Protein AF-A0A2Z3GVB0-F1 (afdb_monomer_lite)

Secondary structure (DSSP, 8-state):
----------------------------GGGGTSSS--SEE-TTHHHHHHHHHHHS--SEEEEEEEETTEEEEEEEEE--SSS-EEEEEEEEEPTTS-EEEEEEEEEES---EEEEEETTTTEEEEEE-SSSTTTT-EEEEEETTTTTS----

Sequence (153 aa):
MRIFIAVAALTISCVTRGVYADVPREFSAEALLLPTPPQEVAAGTFEQCQREVAEKPGTITYSRVEYDKKVFWVIDTHTGIGNSYKKVAVYSPKKDGTFRRCLLADLEGVVHLAVAVDPRTGMLELREQANSPLKGAVILSFNLNVAGTGMSP

pLDDT: mean 75.83, std 20.8, range [32.75, 96.38]

Radius of gyration: 23.89 Å; chains: 1; bounding box: 34×78×65 Å

Foldseek 3Di:
DDDDDDDDDDDDDDDDDDPPPPDPPPCALVVCPPPDHDQKAAACPLVVSQVVCVVPVAQKDWDWDDAPNWIKIKIKGFDDDDWGKIWIWIWGADPNRMTGTQDIDIDTNADDWDWDADRVQQKIFTARCPPDPRHRPGPDIDRNVCSPVPDRD

Organism: NCBI:txid114

Structure (mmCIF, N/CA/C/O backbone):
data_AF-A0A2Z3GVB0-F1
#
_entry.id   AF-A0A2Z3GVB0-F1
#
loop_
_atom_site.group_PDB
_atom_site.id
_atom_site.type_symbol
_atom_site.label_atom_id
_atom_site.label_alt_id
_atom_site.label_comp_id
_atom_site.label_asym_id
_atom_site.label_entity_id
_atom_site.label_seq_id
_atom_site.pdbx_PDB_ins_code
_atom_site.Cartn_x
_atom_site.Cartn_y
_atom_site.Cartn_z
_atom_site.occupancy
_atom_site.B_iso_or_equiv
_atom_site.auth_seq_id
_atom_site.auth_comp_id
_atom_site.auth_asym_id
_atom_site.auth_atom_id
_atom_site.pdbx_PDB_model_num
ATOM 1 N N . MET A 1 1 ? -2.597 62.541 46.662 1.00 34.88 1 MET A N 1
ATOM 2 C CA . MET A 1 1 ? -1.924 63.334 45.610 1.00 34.88 1 MET A CA 1
ATOM 3 C C . MET A 1 1 ? -0.466 62.871 45.547 1.00 34.88 1 MET A C 1
ATOM 5 O O . MET A 1 1 ? 0.203 63.050 46.549 1.00 34.88 1 MET A O 1
ATOM 9 N N . ARG A 1 2 ? -0.039 62.249 44.423 1.00 38.72 2 ARG A N 1
ATOM 10 C CA . ARG A 1 2 ? 1.347 61.835 44.032 1.00 38.72 2 ARG A CA 1
ATOM 11 C C . ARG A 1 2 ? 2.027 60.807 44.970 1.00 38.72 2 ARG A C 1
ATOM 13 O O . ARG A 1 2 ? 2.437 61.169 46.058 1.00 38.72 2 ARG A O 1
ATOM 20 N N . ILE A 1 3 ? 2.030 59.487 44.732 1.00 37.78 3 ILE A N 1
ATOM 21 C CA . ILE A 1 3 ? 2.740 58.667 43.712 1.00 37.78 3 ILE A CA 1
ATOM 22 C C . ILE A 1 3 ? 4.141 59.198 43.373 1.00 37.78 3 ILE A C 1
ATOM 24 O O . ILE A 1 3 ? 4.233 60.296 42.841 1.00 37.78 3 ILE A O 1
ATOM 28 N N . PHE A 1 4 ? 5.198 58.442 43.713 1.00 33.88 4 PHE A N 1
ATOM 29 C CA . PHE A 1 4 ? 6.089 57.694 42.797 1.00 33.88 4 PHE A CA 1
ATOM 30 C C . PHE A 1 4 ? 7.163 56.952 43.622 1.00 33.88 4 PHE A C 1
ATOM 32 O O . PHE A 1 4 ? 7.965 57.576 44.309 1.00 33.88 4 PHE A O 1
ATOM 39 N N . ILE A 1 5 ? 7.160 55.616 43.563 1.00 42.41 5 ILE A N 1
ATOM 40 C CA . ILE A 1 5 ? 8.231 54.752 44.083 1.00 42.41 5 ILE A CA 1
ATOM 41 C C . ILE A 1 5 ? 9.130 54.392 42.900 1.00 42.41 5 ILE A C 1
ATOM 43 O O . ILE A 1 5 ? 8.647 53.926 41.869 1.00 42.41 5 ILE A O 1
ATOM 47 N N . ALA A 1 6 ? 10.428 54.635 43.061 1.00 40.84 6 ALA A N 1
ATOM 48 C CA . ALA A 1 6 ? 11.469 54.207 42.143 1.00 40.84 6 ALA A CA 1
ATOM 49 C C . ALA A 1 6 ? 11.637 52.684 42.210 1.00 40.84 6 ALA A C 1
ATOM 51 O O . ALA A 1 6 ? 11.795 52.134 43.299 1.00 40.84 6 ALA A O 1
ATOM 52 N N . VAL A 1 7 ? 11.660 52.010 41.059 1.00 43.09 7 VAL A N 1
ATOM 53 C CA . VAL A 1 7 ? 12.161 50.635 40.961 1.00 43.09 7 VAL A CA 1
ATOM 54 C C . VAL A 1 7 ? 13.113 50.540 39.778 1.00 43.09 7 VAL A C 1
ATOM 56 O O . VAL A 1 7 ? 12.830 51.007 38.676 1.00 43.09 7 VAL A O 1
ATOM 59 N N . ALA A 1 8 ? 14.277 49.988 40.097 1.00 41.09 8 ALA A N 1
ATOM 60 C CA . ALA A 1 8 ? 15.466 49.864 39.286 1.00 41.09 8 ALA A CA 1
ATOM 61 C C . ALA A 1 8 ? 15.260 49.058 37.997 1.00 41.09 8 ALA A C 1
ATOM 63 O O . ALA A 1 8 ? 14.465 48.121 37.926 1.00 41.09 8 ALA A O 1
ATOM 64 N N . ALA A 1 9 ? 16.062 49.417 36.999 1.00 40.47 9 ALA A N 1
ATOM 65 C CA . ALA A 1 9 ? 16.253 48.667 35.776 1.00 40.47 9 ALA A CA 1
ATOM 66 C C . ALA A 1 9 ? 16.880 47.292 36.062 1.00 40.47 9 ALA A C 1
ATOM 68 O O . ALA A 1 9 ? 17.931 47.201 36.695 1.00 40.47 9 ALA A O 1
ATOM 69 N N . LEU A 1 10 ? 16.277 46.240 35.508 1.00 34.25 10 LEU A N 1
ATOM 70 C CA . LEU A 1 10 ? 16.972 44.999 35.192 1.00 34.25 10 LEU A CA 1
ATOM 71 C C . LEU A 1 10 ? 16.641 44.645 33.740 1.00 34.25 10 LEU A C 1
ATOM 73 O O . LEU A 1 10 ? 15.567 44.147 33.415 1.00 34.25 10 LEU A O 1
ATOM 77 N N . THR A 1 11 ? 17.565 44.972 32.848 1.00 41.75 11 THR A N 1
ATOM 78 C CA . THR A 1 11 ? 17.569 44.506 31.464 1.00 41.75 11 THR A CA 1
ATOM 79 C C . THR A 1 11 ? 17.942 43.031 31.442 1.00 41.75 11 THR A C 1
ATOM 81 O O . THR A 1 11 ? 19.081 42.683 31.751 1.00 41.75 11 THR A O 1
ATOM 84 N N . ILE A 1 12 ? 17.017 42.172 31.020 1.00 39.38 12 ILE A N 1
ATOM 85 C CA . ILE A 1 12 ? 17.349 40.848 30.491 1.00 39.38 12 ILE A CA 1
ATOM 86 C C . ILE A 1 12 ? 17.047 40.897 28.998 1.00 39.38 12 ILE A C 1
ATOM 88 O O . ILE A 1 12 ? 15.901 40.829 28.562 1.00 39.38 12 ILE A O 1
ATOM 92 N N . SER A 1 13 ? 18.112 41.078 28.222 1.00 38.16 13 SER A N 1
ATOM 93 C CA . SER A 1 13 ? 18.110 40.838 26.787 1.00 38.16 13 SER A CA 1
ATOM 94 C C . SER A 1 13 ? 18.212 39.330 26.583 1.00 38.16 13 SER A C 1
ATOM 96 O O . SER A 1 13 ? 19.226 38.727 26.924 1.00 38.16 13 SER A O 1
ATOM 98 N N . CYS A 1 14 ? 17.158 38.711 26.059 1.00 33.59 14 CYS A N 1
ATOM 99 C CA . CYS A 1 14 ? 17.220 37.387 25.453 1.00 33.59 14 CYS A CA 1
ATOM 100 C C . CYS A 1 14 ? 16.424 37.425 24.148 1.00 33.59 14 CYS A C 1
ATOM 102 O O . CYS A 1 14 ? 15.202 37.339 24.130 1.00 33.59 14 CYS A O 1
ATOM 104 N N . VAL A 1 15 ? 17.179 37.673 23.080 1.00 37.00 15 VAL A N 1
ATOM 105 C CA . VAL A 1 15 ? 17.101 37.067 21.746 1.00 37.00 15 VAL A CA 1
ATOM 106 C C . VAL A 1 15 ? 15.759 36.425 21.368 1.00 37.00 15 VAL A C 1
ATOM 108 O O . VAL A 1 15 ? 15.330 35.405 21.901 1.00 37.00 15 VAL A O 1
ATOM 111 N N . THR A 1 16 ? 15.170 37.020 20.339 1.00 47.34 16 THR A N 1
ATOM 112 C CA . THR A 1 16 ? 14.070 36.542 19.505 1.00 47.34 16 THR A CA 1
ATOM 113 C C . THR A 1 16 ? 14.157 35.055 19.138 1.00 47.34 16 THR A C 1
ATOM 115 O O . THR A 1 16 ? 15.163 34.582 18.611 1.00 47.34 16 THR A O 1
ATOM 118 N N . ARG A 1 17 ? 13.038 34.331 19.264 1.00 37.25 17 ARG A N 1
ATOM 119 C CA . ARG A 1 17 ? 12.739 33.194 18.383 1.00 37.25 17 ARG A CA 1
ATOM 120 C C . ARG A 1 17 ? 11.237 33.068 18.153 1.00 37.25 17 ARG A C 1
ATOM 122 O O . ARG A 1 17 ? 10.507 32.553 18.984 1.00 37.25 17 ARG A O 1
ATOM 129 N N . GLY A 1 18 ? 10.835 33.594 16.997 1.00 32.75 18 GLY A N 1
ATOM 130 C CA . GLY A 1 18 ? 9.785 33.064 16.135 1.00 32.75 18 GLY A CA 1
ATOM 131 C C . GLY A 1 18 ? 8.442 32.752 16.778 1.00 32.75 18 GLY A C 1
ATOM 132 O O . GLY A 1 18 ? 8.201 31.631 17.211 1.00 32.75 18 GLY A O 1
ATOM 133 N N . VAL A 1 19 ? 7.517 33.698 16.638 1.00 43.28 19 VAL A N 1
ATOM 134 C CA . VAL A 1 19 ? 6.145 33.364 16.255 1.00 43.28 19 VAL A CA 1
ATOM 135 C C . VAL A 1 19 ?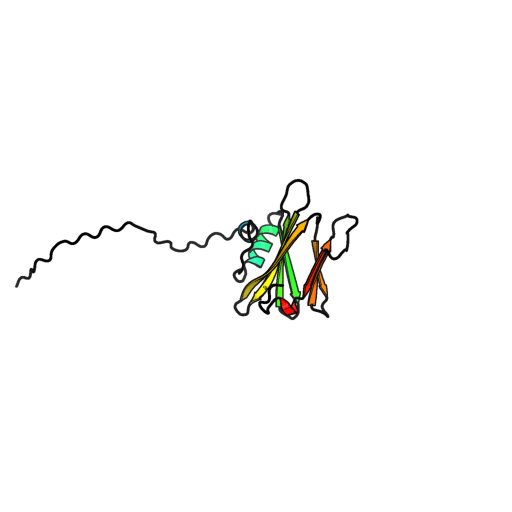 6.235 32.556 14.955 1.00 43.28 19 VAL A C 1
ATOM 137 O O . VAL A 1 19 ? 6.381 33.130 13.881 1.00 43.28 19 VAL A O 1
ATOM 140 N N . TYR A 1 20 ? 6.214 31.229 15.043 1.00 37.03 20 TYR A N 1
ATOM 141 C CA . TYR A 1 20 ? 5.719 30.413 13.944 1.00 37.03 20 TYR A CA 1
ATOM 142 C C . TYR A 1 20 ? 4.243 30.190 14.240 1.00 37.03 20 TYR A C 1
ATOM 144 O O . TYR A 1 20 ? 3.858 29.296 14.985 1.00 37.03 20 TYR A O 1
ATOM 152 N N . ALA A 1 21 ? 3.413 31.066 13.676 1.00 35.09 21 ALA A N 1
ATOM 153 C CA . ALA A 1 21 ? 2.128 30.591 13.207 1.00 35.09 21 ALA A CA 1
ATOM 154 C C . ALA A 1 21 ? 2.454 29.409 12.284 1.00 35.09 21 ALA A C 1
ATOM 156 O O . ALA A 1 21 ? 3.205 29.591 11.323 1.00 35.09 21 ALA A O 1
ATOM 157 N N . ASP A 1 22 ? 1.988 28.209 12.628 1.00 37.47 22 ASP A N 1
ATOM 158 C CA . ASP A 1 22 ? 2.060 27.046 11.750 1.00 37.47 22 ASP A CA 1
ATOM 159 C C . ASP A 1 22 ? 1.218 27.360 10.511 1.00 37.47 22 ASP A C 1
ATOM 161 O O . ASP A 1 22 ? 0.018 27.101 10.435 1.00 37.47 22 ASP A O 1
ATOM 165 N N . VAL A 1 23 ? 1.858 28.012 9.544 1.00 40.03 23 VAL A N 1
ATOM 166 C CA . VAL A 1 23 ? 1.394 28.071 8.166 1.00 40.03 23 VAL A CA 1
ATOM 167 C C . VAL A 1 23 ? 1.221 26.613 7.734 1.00 40.03 23 VAL A C 1
ATOM 169 O O . VAL A 1 23 ? 2.162 25.836 7.933 1.00 40.03 23 VAL A O 1
ATOM 172 N N . PRO A 1 24 ? 0.067 26.204 7.169 1.00 39.81 24 PRO A N 1
ATOM 173 C CA . PRO A 1 24 ? -0.079 24.863 6.633 1.00 39.81 24 PRO A CA 1
ATOM 174 C C . PRO A 1 24 ? 1.016 24.697 5.591 1.00 39.81 24 PRO A C 1
ATOM 176 O O . PRO A 1 24 ? 1.008 25.363 4.557 1.00 39.81 24 PRO A O 1
ATOM 179 N N . ARG A 1 25 ? 2.015 23.873 5.910 1.00 45.34 25 ARG A N 1
ATOM 180 C CA . ARG A 1 25 ? 3.038 23.472 4.957 1.00 45.34 25 ARG A CA 1
ATOM 181 C C . ARG A 1 25 ? 2.253 22.854 3.806 1.00 45.34 25 ARG A C 1
ATOM 183 O O . ARG A 1 25 ? 1.607 21.833 4.030 1.00 45.34 25 ARG A O 1
ATOM 190 N N . GLU A 1 26 ? 2.221 23.522 2.651 1.00 43.44 26 GLU A N 1
ATOM 191 C CA . GLU A 1 26 ? 1.621 22.986 1.430 1.00 43.44 26 GLU A CA 1
ATOM 192 C C . GLU A 1 26 ? 2.137 21.555 1.280 1.00 43.44 26 GLU A C 1
ATOM 194 O O . GLU A 1 26 ? 3.334 21.318 1.097 1.00 43.44 26 GLU A O 1
ATOM 199 N N . PHE A 1 27 ? 1.254 20.595 1.541 1.00 53.59 27 PHE A N 1
ATOM 200 C CA . PHE A 1 27 ? 1.611 19.193 1.651 1.00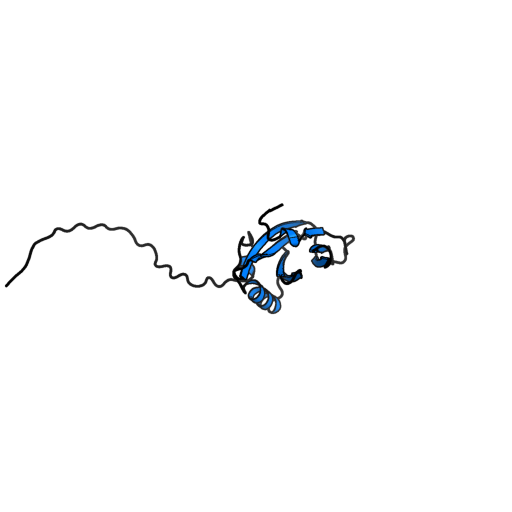 53.59 27 PHE A CA 1
ATOM 201 C C . PHE A 1 27 ? 1.721 18.682 0.218 1.00 53.59 27 PHE A C 1
ATOM 203 O O . PHE A 1 27 ? 0.735 18.238 -0.357 1.00 53.59 27 PHE A O 1
ATOM 210 N N . SER A 1 28 ? 2.889 18.841 -0.407 1.00 55.88 28 SER A N 1
ATOM 211 C CA . SER A 1 28 ? 3.080 18.361 -1.775 1.00 55.88 28 SER A CA 1
ATOM 212 C C . SER A 1 28 ? 3.032 16.831 -1.794 1.00 55.88 28 SER A C 1
ATOM 214 O O . SER A 1 28 ? 3.598 16.177 -0.914 1.00 55.88 28 SER A O 1
ATOM 216 N N . ALA A 1 29 ? 2.377 16.241 -2.799 1.00 59.72 29 ALA A N 1
ATOM 217 C CA . ALA A 1 29 ? 2.324 14.786 -2.980 1.00 59.72 29 ALA A CA 1
ATOM 218 C C . ALA A 1 29 ? 3.719 14.120 -2.928 1.00 59.72 29 ALA A C 1
ATOM 220 O O . ALA A 1 29 ? 3.885 13.026 -2.390 1.00 59.72 29 ALA A O 1
ATOM 221 N N . GLU A 1 30 ? 4.752 14.821 -3.396 1.00 60.22 30 GLU A N 1
ATOM 222 C CA . GLU A 1 30 ? 6.150 14.379 -3.355 1.00 60.22 30 GLU A CA 1
ATOM 223 C C . GLU A 1 30 ? 6.716 14.293 -1.921 1.00 60.22 30 GLU A C 1
ATOM 225 O O . GLU A 1 30 ? 7.494 13.384 -1.615 1.00 60.22 30 GLU A O 1
ATOM 230 N N . ALA A 1 31 ? 6.289 15.180 -1.010 1.00 58.28 31 ALA A N 1
ATOM 231 C CA . ALA A 1 31 ? 6.752 15.223 0.381 1.00 58.28 31 ALA A CA 1
ATOM 232 C C . ALA A 1 31 ? 6.289 14.018 1.220 1.00 58.28 31 ALA A C 1
ATOM 234 O O . ALA A 1 31 ? 6.877 13.729 2.263 1.00 58.28 31 ALA A O 1
ATOM 235 N N . LEU A 1 32 ? 5.267 13.281 0.769 1.00 58.09 32 LEU A N 1
ATOM 236 C CA . LEU A 1 32 ? 4.845 12.026 1.398 1.00 58.09 32 LEU A CA 1
ATOM 237 C C . LEU A 1 32 ? 5.763 10.844 1.080 1.00 58.09 32 LEU A C 1
ATOM 239 O O . LEU A 1 32 ? 5.598 9.787 1.691 1.00 58.09 32 LEU A O 1
ATOM 243 N N . LEU A 1 33 ? 6.680 10.968 0.115 1.00 61.53 33 LEU A N 1
ATOM 244 C CA . LEU A 1 33 ? 7.291 9.792 -0.508 1.00 61.53 33 LEU A CA 1
ATOM 245 C C . LEU A 1 33 ? 8.806 9.791 -0.599 1.00 61.53 33 LEU A C 1
ATOM 247 O O . LEU A 1 33 ? 9.366 8.723 -0.845 1.00 61.53 33 LEU A O 1
ATOM 251 N N . LEU A 1 34 ? 9.480 10.910 -0.329 1.00 62.00 34 LEU A N 1
ATOM 252 C CA . LEU A 1 34 ? 10.938 10.946 -0.258 1.00 62.00 34 LEU A CA 1
ATOM 253 C C . LEU A 1 34 ? 11.442 11.890 0.843 1.00 62.00 34 LEU A C 1
ATOM 255 O O . LEU A 1 34 ? 10.887 12.972 1.023 1.00 62.00 34 LEU A O 1
ATOM 259 N N . PRO A 1 35 ? 12.520 11.524 1.564 1.00 63.34 35 PRO A N 1
ATOM 260 C CA . PRO A 1 35 ? 13.250 10.247 1.508 1.00 63.34 35 PRO A CA 1
ATOM 261 C C . PRO A 1 35 ? 12.594 9.126 2.337 1.00 63.34 35 PRO A C 1
ATOM 263 O O . PRO A 1 35 ? 12.815 7.944 2.072 1.00 63.34 35 PRO A O 1
ATOM 266 N N . THR A 1 36 ? 11.758 9.490 3.311 1.00 70.19 36 THR A N 1
ATOM 267 C CA . THR A 1 36 ? 11.135 8.556 4.253 1.00 70.19 36 THR A CA 1
ATOM 268 C C . THR A 1 36 ? 9.646 8.865 4.336 1.00 70.19 36 THR A C 1
ATOM 270 O O . THR A 1 36 ? 9.298 9.933 4.841 1.00 70.19 36 THR A O 1
ATOM 273 N N . PRO A 1 37 ? 8.757 7.953 3.897 1.00 79.62 37 PRO A N 1
ATOM 274 C CA . PRO A 1 37 ? 7.323 8.160 4.040 1.00 79.62 37 PRO A CA 1
ATOM 275 C C . PRO A 1 37 ? 6.958 8.417 5.510 1.00 79.62 37 PRO A C 1
ATOM 277 O O . PRO A 1 37 ? 7.571 7.809 6.399 1.00 79.62 37 PRO A O 1
ATOM 280 N N . PRO A 1 38 ? 6.002 9.304 5.817 1.00 83.94 38 PRO A N 1
ATOM 281 C CA . PRO A 1 38 ? 5.669 9.613 7.199 1.00 83.94 38 PRO A CA 1
ATOM 282 C C . PRO A 1 38 ? 5.051 8.402 7.900 1.00 83.94 38 PRO A C 1
ATOM 284 O O . PRO A 1 38 ? 4.376 7.571 7.286 1.00 83.94 38 PRO A O 1
ATOM 287 N N . GLN A 1 39 ? 5.284 8.299 9.208 1.00 89.12 39 GLN A N 1
ATOM 288 C CA . GLN A 1 39 ? 4.738 7.214 10.023 1.00 89.12 39 GLN A CA 1
ATOM 289 C C . GLN A 1 39 ? 3.221 7.350 10.219 1.00 89.12 39 GLN A C 1
ATOM 291 O O . GLN A 1 39 ? 2.528 6.336 10.305 1.00 89.12 39 GLN A O 1
ATOM 296 N N . GLU A 1 40 ? 2.717 8.585 10.260 1.00 90.81 40 GLU A N 1
ATOM 297 C CA . GLU A 1 40 ? 1.294 8.905 10.330 1.00 90.81 40 GLU A CA 1
ATOM 298 C C . GLU A 1 40 ? 0.922 9.947 9.271 1.00 90.81 40 GLU A C 1
ATOM 300 O O . GLU A 1 40 ? 1.720 10.827 8.951 1.00 90.81 40 GLU A O 1
ATOM 305 N N . VAL A 1 41 ? -0.286 9.835 8.724 1.00 90.75 41 VAL A N 1
ATOM 306 C CA . VAL A 1 41 ? -0.824 10.722 7.686 1.00 90.75 41 VAL A CA 1
ATOM 307 C C . VAL A 1 41 ? -2.217 11.182 8.100 1.00 90.75 41 VAL A C 1
ATOM 309 O O . VAL A 1 41 ? -3.012 10.392 8.613 1.00 90.75 41 VAL A O 1
ATOM 312 N N . ALA A 1 42 ? -2.505 12.468 7.906 1.00 91.88 42 ALA A N 1
ATOM 313 C CA . ALA A 1 42 ? -3.792 13.050 8.258 1.00 91.88 42 ALA A CA 1
ATOM 314 C C . ALA A 1 42 ? -4.930 12.512 7.370 1.00 91.88 42 ALA A C 1
ATOM 316 O O . ALA A 1 42 ? -4.718 12.016 6.261 1.00 91.88 42 ALA A O 1
ATOM 317 N N . ALA A 1 43 ? -6.159 12.609 7.876 1.00 91.31 43 ALA A N 1
ATOM 318 C CA . ALA A 1 43 ? -7.350 12.232 7.125 1.00 91.31 43 ALA A CA 1
ATOM 319 C C . ALA A 1 43 ? -7.469 13.056 5.829 1.00 91.31 43 ALA A C 1
ATOM 321 O O . ALA A 1 43 ? -7.228 14.263 5.835 1.00 91.31 43 ALA A O 1
ATOM 322 N N . GLY A 1 44 ? -7.860 12.418 4.723 1.00 89.75 44 GLY A N 1
ATOM 323 C CA . GLY A 1 44 ? -8.084 13.086 3.434 1.00 89.75 44 GLY A CA 1
ATOM 324 C C . GLY A 1 44 ? -6.819 13.402 2.626 1.00 89.75 44 GLY A C 1
ATOM 325 O O . GLY A 1 44 ? -6.925 13.808 1.468 1.00 89.75 44 GLY A O 1
ATOM 326 N N . THR A 1 45 ? -5.624 13.216 3.200 1.00 90.50 45 THR A N 1
ATOM 327 C CA . THR A 1 45 ? -4.360 13.522 2.520 1.00 90.50 45 THR A CA 1
ATOM 328 C C . THR A 1 45 ? -4.128 12.623 1.304 1.00 90.50 45 THR A C 1
ATOM 330 O O . THR A 1 45 ? -3.736 13.118 0.253 1.00 90.50 45 THR A O 1
ATOM 333 N N . PHE A 1 46 ? -4.402 11.318 1.391 1.00 90.94 46 PHE A N 1
ATOM 334 C CA . PHE A 1 46 ? -4.167 10.413 0.259 1.00 90.94 46 PHE A CA 1
ATOM 335 C C . PHE A 1 46 ? -5.118 10.668 -0.909 1.00 90.94 46 PHE A C 1
ATOM 337 O O . PHE A 1 46 ? -4.697 10.638 -2.061 1.00 90.94 46 PHE A O 1
ATOM 344 N N . GLU A 1 47 ? -6.378 10.988 -0.628 1.00 91.56 47 GLU A N 1
ATOM 345 C CA . GLU A 1 47 ? -7.366 11.371 -1.633 1.00 91.56 47 GLU A CA 1
ATOM 346 C C . GLU A 1 47 ? -6.995 12.688 -2.322 1.00 91.56 47 GLU A C 1
ATOM 348 O O . GLU A 1 47 ? -7.279 12.883 -3.505 1.00 91.56 47 GLU A O 1
ATOM 353 N N . GLN A 1 48 ? -6.389 13.624 -1.589 1.00 88.31 48 GLN A N 1
ATOM 354 C CA . GLN A 1 48 ? -5.831 14.835 -2.177 1.00 88.31 48 GLN A CA 1
ATOM 355 C C . GLN A 1 48 ? -4.645 14.502 -3.091 1.00 88.31 48 GLN A C 1
ATOM 357 O O . GLN A 1 48 ? -4.679 14.853 -4.268 1.00 88.31 48 GLN A O 1
ATOM 362 N N . CYS A 1 49 ? -3.649 13.761 -2.602 1.00 86.12 49 CYS A N 1
ATOM 363 C CA . CYS A 1 49 ? -2.457 13.436 -3.388 1.00 86.12 49 CYS A CA 1
ATOM 364 C C . CYS A 1 49 ? -2.769 12.578 -4.621 1.00 86.12 49 CYS A C 1
ATOM 366 O O . CYS A 1 49 ? -2.186 12.791 -5.680 1.00 86.12 49 CYS A O 1
ATOM 368 N N . GLN A 1 50 ? -3.720 11.644 -4.525 1.00 86.69 50 GLN A N 1
ATOM 369 C CA . GLN A 1 50 ? -4.161 10.851 -5.673 1.00 86.69 50 GLN A CA 1
ATOM 370 C C . GLN A 1 50 ? -4.748 11.740 -6.782 1.00 86.69 50 GLN A C 1
ATOM 372 O O . GLN A 1 50 ? -4.481 11.496 -7.957 1.00 86.69 50 GLN A O 1
ATOM 377 N N . ARG A 1 51 ? -5.512 12.784 -6.424 1.00 86.19 51 ARG A N 1
ATOM 378 C CA . ARG A 1 51 ? -6.038 13.764 -7.390 1.00 86.19 51 ARG A CA 1
ATOM 379 C C . ARG A 1 51 ? -4.918 14.590 -8.021 1.00 86.19 51 ARG A C 1
ATOM 381 O O . ARG A 1 51 ? -4.881 14.709 -9.238 1.00 86.19 51 ARG A O 1
ATOM 388 N N . GLU A 1 52 ? -3.974 15.075 -7.217 1.00 83.50 52 GLU A N 1
ATOM 389 C CA . GLU A 1 52 ? -2.823 15.850 -7.706 1.00 83.50 52 GLU A CA 1
ATOM 390 C C . GLU A 1 52 ? -1.950 15.046 -8.690 1.00 83.50 52 GLU A C 1
ATOM 392 O O . GLU A 1 52 ? -1.530 15.571 -9.722 1.00 83.50 52 GLU A O 1
ATOM 397 N N . VAL A 1 53 ? -1.713 13.755 -8.421 1.00 79.12 53 VAL A N 1
ATOM 398 C CA . VAL A 1 53 ? -0.949 12.873 -9.325 1.00 79.12 53 VAL A CA 1
ATOM 399 C C . VAL A 1 53 ? -1.732 12.505 -10.587 1.00 79.12 53 VAL A C 1
ATOM 401 O O . VAL A 1 53 ? -1.134 12.345 -11.649 1.00 79.12 53 VAL A O 1
ATOM 404 N N . ALA A 1 54 ? -3.062 12.403 -10.523 1.00 78.94 54 ALA A N 1
ATOM 405 C CA . ALA A 1 54 ? -3.871 12.180 -11.723 1.00 78.94 54 ALA A CA 1
ATOM 406 C C . ALA A 1 54 ? -3.762 13.349 -12.722 1.00 78.94 54 ALA A C 1
ATOM 408 O O . ALA A 1 54 ? -3.828 13.139 -13.932 1.00 78.94 54 ALA A O 1
ATOM 409 N N . GLU A 1 55 ? -3.555 14.570 -12.224 1.00 75.38 55 GLU A N 1
ATOM 410 C CA . GLU A 1 55 ? -3.368 15.775 -13.040 1.00 75.38 55 GLU A CA 1
ATOM 411 C C . GLU A 1 55 ? -1.938 15.915 -13.589 1.00 75.38 55 GLU A C 1
ATOM 413 O O . GLU A 1 55 ? -1.719 16.587 -14.600 1.00 75.38 55 GLU A O 1
ATOM 418 N N . LYS A 1 56 ? -0.958 15.270 -12.948 1.00 66.75 56 LYS A N 1
ATOM 419 C CA . LYS A 1 56 ? 0.455 15.264 -13.345 1.00 66.75 56 LYS A CA 1
ATOM 420 C C . LYS A 1 56 ? 1.019 13.851 -13.195 1.00 66.75 56 LYS A C 1
ATOM 422 O O . LYS A 1 56 ? 1.506 13.522 -12.111 1.00 66.75 56 LYS A O 1
ATOM 427 N N . PRO A 1 57 ? 0.980 13.013 -14.248 1.00 60.06 57 PRO A N 1
ATOM 428 C CA . PRO A 1 57 ? 1.497 11.655 -14.159 1.00 60.06 57 PRO A CA 1
ATOM 429 C C . PRO A 1 57 ? 2.976 11.691 -13.760 1.00 60.06 57 PRO A C 1
ATOM 431 O O . PRO A 1 57 ? 3.833 12.157 -14.511 1.00 60.06 57 PRO A O 1
ATOM 434 N N . GLY A 1 58 ? 3.243 11.248 -12.534 1.00 65.69 58 GLY A N 1
ATOM 435 C CA . GLY A 1 58 ? 4.564 11.209 -11.922 1.00 65.69 58 GLY A CA 1
ATOM 436 C C . GLY A 1 58 ? 5.069 9.779 -11.746 1.00 65.69 58 GLY A C 1
ATOM 437 O O . GLY A 1 58 ? 4.499 8.819 -12.257 1.00 65.69 58 GLY A O 1
ATOM 438 N N . THR A 1 59 ? 6.144 9.625 -10.978 1.00 76.56 59 THR A N 1
ATOM 439 C CA . THR A 1 59 ? 6.748 8.321 -10.649 1.00 76.56 59 THR A CA 1
ATOM 440 C C . THR A 1 59 ? 6.039 7.587 -9.509 1.00 76.56 59 THR A C 1
ATOM 442 O O . THR A 1 59 ? 6.489 6.522 -9.088 1.00 76.56 59 THR A O 1
ATOM 445 N N . ILE A 1 60 ? 4.952 8.161 -8.998 1.00 82.94 60 ILE A N 1
ATOM 446 C CA . ILE A 1 60 ? 4.264 7.757 -7.779 1.00 82.94 60 ILE A CA 1
ATOM 447 C C . ILE A 1 60 ? 2.875 7.231 -8.126 1.00 82.94 60 ILE A C 1
ATOM 449 O O . ILE A 1 60 ? 2.144 7.862 -8.883 1.00 82.94 60 ILE A O 1
ATOM 453 N N . THR A 1 61 ? 2.477 6.137 -7.487 1.00 86.62 61 THR A N 1
ATOM 454 C CA . THR A 1 61 ? 1.127 5.582 -7.572 1.00 86.62 61 THR A CA 1
ATOM 455 C C . THR A 1 61 ? 0.508 5.510 -6.182 1.00 86.62 61 THR A C 1
ATOM 457 O O . THR A 1 61 ? 1.123 5.000 -5.246 1.00 86.62 61 THR A O 1
ATOM 460 N N . TYR A 1 62 ? -0.735 5.982 -6.059 1.00 89.44 62 TYR A N 1
ATOM 461 C CA . TYR A 1 62 ? -1.566 5.831 -4.863 1.00 89.44 62 TYR A CA 1
ATOM 462 C C . TYR A 1 62 ? -2.734 4.895 -5.175 1.00 89.44 62 TYR A C 1
ATOM 464 O O . TYR A 1 62 ? -3.641 5.244 -5.935 1.00 89.44 62 TYR A O 1
ATOM 472 N N . SER A 1 63 ? -2.721 3.716 -4.565 1.00 92.69 63 SER A N 1
ATOM 473 C CA . SER A 1 63 ? -3.744 2.688 -4.727 1.00 92.69 63 SER A CA 1
ATOM 474 C C . SER A 1 63 ? -4.603 2.587 -3.473 1.00 92.69 63 SER A C 1
ATOM 476 O O . SER A 1 63 ? -4.108 2.315 -2.376 1.00 92.69 63 SER A O 1
ATOM 478 N N . ARG A 1 64 ? -5.911 2.784 -3.644 1.00 94.88 64 ARG A N 1
ATOM 479 C CA . ARG A 1 64 ? -6.908 2.638 -2.583 1.00 94.88 64 ARG A CA 1
ATOM 480 C C . ARG A 1 64 ? -7.400 1.196 -2.537 1.00 94.88 64 ARG A C 1
ATOM 482 O O . ARG A 1 64 ? -7.857 0.668 -3.546 1.00 94.88 64 ARG A O 1
ATOM 489 N N . VAL A 1 65 ? -7.336 0.580 -1.364 1.00 95.12 65 VAL A N 1
ATOM 490 C CA . VAL A 1 65 ? -7.682 -0.827 -1.151 1.00 95.12 65 VAL A CA 1
ATOM 491 C C . VAL A 1 65 ? -8.775 -0.930 -0.096 1.00 95.12 65 VAL A C 1
ATOM 493 O O . VAL A 1 65 ? -8.595 -0.479 1.030 1.00 95.12 65 VAL A O 1
ATOM 496 N N . GLU A 1 66 ? -9.903 -1.547 -0.436 1.00 94.75 66 GLU A N 1
ATOM 497 C CA . GLU A 1 66 ? -10.981 -1.806 0.521 1.00 94.75 66 GLU A CA 1
ATOM 498 C C . GLU A 1 66 ? -10.967 -3.260 0.988 1.00 94.75 66 GLU A C 1
ATOM 500 O O . GLU A 1 66 ? -10.967 -4.187 0.180 1.00 94.75 66 GLU A O 1
ATOM 505 N N . TYR A 1 67 ? -10.994 -3.463 2.304 1.00 94.62 67 TYR A N 1
ATOM 506 C CA . TYR A 1 67 ? -11.134 -4.781 2.916 1.00 94.62 67 TYR A CA 1
ATOM 507 C C . TYR A 1 67 ? -11.791 -4.647 4.290 1.00 94.62 67 TYR A C 1
ATOM 509 O O . TYR A 1 67 ? -11.441 -3.750 5.052 1.00 94.62 67 TYR A O 1
ATOM 517 N N . ASP A 1 68 ? -12.750 -5.521 4.614 1.00 93.12 68 ASP A N 1
ATOM 518 C CA . ASP A 1 68 ? -13.452 -5.519 5.910 1.00 93.12 68 ASP A CA 1
ATOM 519 C C . ASP A 1 68 ? -13.970 -4.119 6.323 1.00 93.12 68 ASP A C 1
ATOM 521 O O . ASP A 1 68 ? -13.768 -3.643 7.441 1.00 93.12 68 ASP A O 1
ATOM 525 N N . LYS A 1 69 ? -14.596 -3.404 5.372 1.00 92.44 69 LYS A N 1
ATOM 526 C CA . LYS A 1 69 ? -15.112 -2.025 5.538 1.00 92.44 69 LYS A CA 1
ATOM 527 C C . LYS A 1 69 ? -14.054 -0.986 5.953 1.00 92.44 69 LYS A C 1
ATOM 529 O O . LYS A 1 69 ? -14.406 0.113 6.379 1.00 92.44 69 LYS A O 1
ATOM 534 N N . LYS A 1 70 ? -12.768 -1.314 5.830 1.00 93.38 70 LYS A N 1
ATOM 535 C CA . LYS A 1 70 ? -11.628 -0.426 6.070 1.00 93.38 70 LYS A CA 1
ATOM 536 C C . LYS A 1 70 ? -10.981 -0.065 4.741 1.00 93.38 70 LYS A C 1
ATOM 538 O O . LYS A 1 70 ? -10.951 -0.870 3.811 1.00 93.38 70 LYS A O 1
ATOM 543 N N . VAL A 1 71 ? -10.45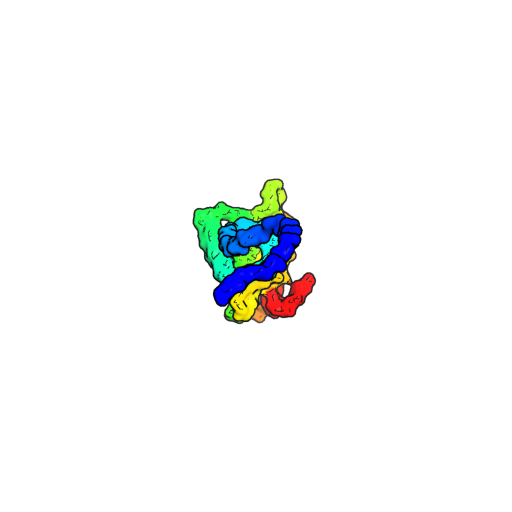0 1.150 4.680 1.00 94.75 71 VAL A N 1
ATOM 544 C CA . VAL A 1 71 ? -9.706 1.661 3.528 1.00 94.75 71 VAL A CA 1
ATOM 545 C C . VAL A 1 71 ? -8.231 1.662 3.874 1.00 94.75 71 VAL A C 1
ATOM 547 O O . VAL A 1 71 ? -7.821 2.365 4.790 1.00 94.75 71 VAL A O 1
ATOM 550 N N . PHE A 1 72 ? -7.445 0.897 3.137 1.00 95.19 72 PHE A N 1
ATOM 551 C CA . PHE A 1 72 ? -5.993 0.903 3.182 1.00 95.19 72 PHE A CA 1
ATOM 552 C C . PHE A 1 72 ? -5.455 1.684 1.988 1.00 95.19 72 PHE A C 1
ATOM 554 O O . PHE A 1 72 ? -6.070 1.711 0.919 1.00 95.19 72 PHE A O 1
ATOM 561 N N . TRP A 1 73 ? -4.284 2.285 2.161 1.00 95.31 73 TRP A N 1
ATOM 562 C CA . TRP A 1 73 ? -3.572 2.947 1.074 1.00 95.31 73 TRP A CA 1
ATOM 563 C C . TRP A 1 73 ? -2.251 2.245 0.818 1.00 95.31 73 TRP A C 1
ATOM 565 O O . TRP A 1 73 ? -1.453 2.056 1.734 1.00 95.31 73 TRP A O 1
ATOM 575 N N . VAL A 1 74 ? -2.035 1.854 -0.433 1.00 93.94 74 VAL A N 1
ATOM 576 C CA . VAL A 1 74 ? -0.761 1.339 -0.925 1.00 93.94 74 VAL A CA 1
ATOM 577 C C . VAL A 1 74 ? -0.151 2.422 -1.787 1.00 93.94 74 VAL A C 1
ATOM 579 O O . VAL A 1 74 ? -0.790 2.914 -2.715 1.00 93.94 74 VAL A O 1
ATOM 582 N N . ILE A 1 75 ? 1.074 2.800 -1.466 1.00 90.94 75 ILE A N 1
ATOM 583 C CA . ILE A 1 75 ? 1.804 3.817 -2.203 1.00 90.94 75 ILE A CA 1
ATOM 584 C C . ILE A 1 75 ? 3.073 3.181 -2.720 1.00 90.94 75 ILE A C 1
ATOM 586 O O . ILE A 1 75 ? 3.820 2.605 -1.929 1.00 90.94 75 ILE A O 1
ATOM 590 N N . ASP A 1 76 ? 3.328 3.298 -4.015 1.00 88.88 76 ASP A N 1
ATOM 591 C CA . ASP A 1 76 ? 4.612 2.931 -4.592 1.00 88.88 76 ASP A CA 1
ATOM 592 C C . ASP A 1 76 ? 5.202 4.090 -5.382 1.00 88.88 76 ASP A C 1
ATOM 594 O O . ASP A 1 76 ? 4.493 4.852 -6.033 1.00 88.88 76 ASP A O 1
ATOM 598 N N . THR A 1 77 ? 6.516 4.239 -5.295 1.00 85.12 77 THR A N 1
ATOM 599 C CA . THR A 1 77 ? 7.270 5.212 -6.081 1.00 85.12 77 THR A CA 1
ATOM 600 C C . THR A 1 77 ? 8.385 4.511 -6.829 1.00 85.12 77 THR A C 1
ATOM 602 O O . THR A 1 77 ? 8.992 3.575 -6.309 1.00 85.12 77 THR A O 1
ATOM 605 N N . HIS A 1 78 ? 8.637 4.949 -8.056 1.00 78.94 78 HIS A N 1
ATOM 606 C CA . HIS A 1 78 ? 9.805 4.557 -8.826 1.00 78.94 78 HIS A CA 1
ATOM 607 C C . HIS A 1 78 ? 10.964 5.509 -8.522 1.00 78.94 78 HIS A C 1
ATOM 609 O O . HIS A 1 78 ? 10.892 6.710 -8.791 1.00 78.94 78 HIS A O 1
ATOM 615 N N . THR A 1 79 ? 12.038 4.965 -7.966 1.00 68.50 79 THR A N 1
ATOM 616 C CA . THR A 1 79 ? 13.202 5.710 -7.494 1.00 68.50 79 THR A CA 1
ATOM 617 C C . THR A 1 79 ? 14.458 5.196 -8.188 1.00 68.50 79 THR A C 1
ATOM 619 O O . THR A 1 79 ? 15.016 4.194 -7.778 1.00 68.50 79 THR A O 1
ATOM 622 N N . GLY A 1 80 ? 14.953 5.878 -9.225 1.00 58.09 80 GLY A N 1
ATOM 623 C CA . GLY A 1 80 ? 16.259 5.553 -9.817 1.00 58.09 80 GLY A CA 1
ATOM 624 C C . GLY A 1 80 ? 16.391 5.847 -11.310 1.00 58.09 80 GLY A C 1
ATOM 625 O O . GLY A 1 80 ? 15.406 6.010 -12.022 1.00 58.09 80 GLY A O 1
ATOM 626 N N . ILE A 1 81 ? 17.643 5.908 -11.773 1.00 52.88 81 ILE A N 1
ATOM 627 C CA . ILE A 1 81 ? 18.034 5.917 -13.189 1.00 52.88 81 ILE A CA 1
ATOM 628 C C . ILE A 1 81 ? 18.796 4.607 -13.427 1.00 52.88 81 ILE A C 1
ATOM 630 O O . ILE A 1 81 ? 19.833 4.386 -12.804 1.00 52.88 81 ILE A O 1
ATOM 634 N N . GLY A 1 82 ? 18.288 3.729 -14.296 1.00 62.38 82 GLY A N 1
ATOM 635 C CA . GLY A 1 82 ? 18.897 2.424 -14.589 1.00 62.38 82 GLY A CA 1
ATOM 636 C C . GLY A 1 82 ? 18.070 1.252 -14.056 1.00 62.38 82 GLY A C 1
ATOM 637 O O . GLY A 1 82 ? 17.097 0.856 -14.693 1.00 62.38 82 GLY A O 1
ATOM 638 N N . ASN A 1 83 ? 18.451 0.687 -12.905 1.00 59.19 83 ASN A N 1
ATOM 639 C CA . ASN A 1 83 ? 17.715 -0.426 -12.294 1.00 59.19 83 ASN A CA 1
ATOM 640 C C . ASN A 1 83 ? 16.396 0.064 -11.689 1.00 59.19 83 ASN A C 1
ATOM 642 O O . ASN A 1 83 ? 16.363 1.072 -10.986 1.00 59.19 83 ASN A O 1
ATOM 646 N N . SER A 1 84 ? 15.310 -0.668 -11.953 1.00 66.75 84 SER A N 1
ATOM 647 C CA . SER A 1 84 ? 13.996 -0.345 -11.396 1.00 66.75 84 SER A CA 1
ATOM 648 C C . SER A 1 84 ? 13.999 -0.614 -9.899 1.00 66.75 84 SER A C 1
ATOM 650 O O . SER A 1 84 ? 13.907 -1.764 -9.472 1.00 66.75 84 SER A O 1
ATOM 652 N N . TYR A 1 85 ? 14.149 0.448 -9.117 1.00 78.00 85 TYR A N 1
ATOM 653 C CA . TYR A 1 85 ? 14.017 0.406 -7.674 1.00 78.00 85 TYR A CA 1
ATOM 654 C C . TYR A 1 85 ? 12.697 1.070 -7.292 1.00 78.00 85 TYR A C 1
ATOM 656 O O . TYR A 1 85 ? 12.315 2.117 -7.827 1.00 78.00 85 TYR A O 1
ATOM 664 N N . LYS A 1 86 ? 11.946 0.386 -6.435 1.00 84.38 86 LYS A N 1
ATOM 665 C CA . LYS A 1 86 ? 10.641 0.823 -5.963 1.00 84.38 86 LYS A CA 1
ATOM 666 C C . LYS A 1 86 ? 10.636 0.873 -4.454 1.00 84.38 86 LYS A C 1
ATOM 668 O O . LYS A 1 86 ? 11.023 -0.088 -3.799 1.00 84.38 86 LYS A O 1
ATOM 673 N N . LYS A 1 87 ? 10.109 1.962 -3.908 1.00 87.19 87 LYS A N 1
ATOM 674 C CA . LYS A 1 87 ? 9.768 2.052 -2.488 1.00 87.19 87 LYS A CA 1
ATOM 675 C C . LYS A 1 87 ? 8.260 1.915 -2.358 1.00 87.19 87 LYS A C 1
ATOM 677 O O . LYS A 1 87 ? 7.527 2.649 -3.017 1.00 87.19 87 LYS A O 1
ATOM 682 N N . VAL A 1 88 ? 7.811 0.985 -1.522 1.00 90.50 88 VAL A N 1
ATOM 683 C CA . VAL A 1 88 ? 6.395 0.711 -1.270 1.00 90.50 88 VAL A CA 1
ATOM 684 C C . VAL A 1 88 ? 6.068 0.935 0.197 1.00 90.50 88 VAL A C 1
ATOM 686 O O 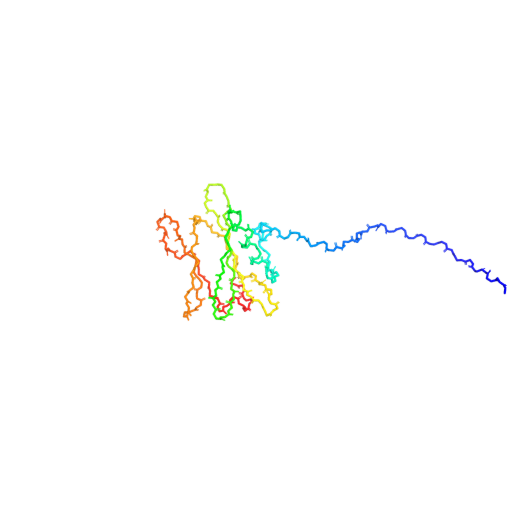. VAL A 1 88 ? 6.788 0.467 1.077 1.00 90.50 88 VAL A O 1
ATOM 689 N N . ALA A 1 89 ? 4.952 1.601 0.473 1.00 91.94 89 ALA A N 1
ATOM 690 C CA . ALA A 1 89 ? 4.400 1.740 1.810 1.00 91.94 89 ALA A CA 1
ATOM 691 C C . ALA A 1 89 ? 2.919 1.343 1.845 1.00 91.94 89 ALA A C 1
ATOM 693 O O . ALA A 1 89 ? 2.165 1.647 0.923 1.00 91.94 89 ALA A O 1
ATOM 694 N N . VAL A 1 90 ? 2.501 0.689 2.932 1.00 93.56 90 VAL A N 1
ATOM 695 C CA . VAL A 1 90 ? 1.089 0.363 3.191 1.00 93.56 90 VAL A CA 1
ATOM 696 C C . VAL A 1 90 ? 0.635 1.078 4.450 1.00 93.56 90 VAL A C 1
ATOM 698 O O . VAL A 1 90 ? 1.315 1.033 5.479 1.00 93.56 90 VAL A O 1
ATOM 701 N N . TYR A 1 91 ? -0.526 1.715 4.365 1.00 93.69 91 TYR A N 1
ATOM 702 C CA . TYR A 1 91 ? -1.128 2.501 5.426 1.00 93.69 91 TYR A CA 1
ATOM 703 C C . TYR A 1 91 ? -2.477 1.918 5.845 1.00 93.69 91 TYR A C 1
ATOM 705 O O . TYR A 1 91 ? -3.360 1.710 5.012 1.00 93.69 91 TYR A O 1
ATOM 713 N N . SER A 1 92 ? -2.640 1.685 7.148 1.00 94.44 92 SER A N 1
ATOM 714 C CA . SER A 1 92 ? -3.894 1.245 7.768 1.00 94.44 92 SER A CA 1
ATOM 715 C C . SER A 1 92 ? -4.646 2.438 8.347 1.00 94.44 92 SER A C 1
ATOM 717 O O . SER A 1 92 ? -4.016 3.317 8.947 1.00 94.44 92 SER A O 1
ATOM 719 N N . PRO A 1 93 ? -5.984 2.453 8.250 1.00 94.38 93 PRO A N 1
ATOM 720 C CA . PRO A 1 93 ? -6.788 3.501 8.854 1.00 94.38 93 PRO A CA 1
ATOM 721 C C . PRO A 1 93 ? -6.810 3.347 10.381 1.00 94.38 93 PRO A C 1
ATOM 723 O O . PRO A 1 93 ? -6.839 2.231 10.914 1.00 94.38 93 PRO A O 1
ATOM 726 N N . LYS A 1 94 ? -6.819 4.478 11.087 1.00 92.69 94 LYS A N 1
ATOM 727 C CA . LYS A 1 94 ? -7.062 4.601 12.530 1.00 92.69 94 LYS A CA 1
ATOM 728 C C . LYS A 1 94 ? -8.492 5.087 12.780 1.00 92.69 94 LYS A C 1
ATOM 730 O O . LYS A 1 94 ? -9.191 5.552 11.884 1.00 92.69 94 LYS A O 1
ATOM 735 N N . LYS A 1 95 ? -8.941 4.973 14.035 1.00 90.69 95 LYS A N 1
ATOM 736 C CA . LYS A 1 95 ? -10.304 5.357 14.454 1.00 90.69 95 LYS A CA 1
ATOM 737 C C . LYS A 1 95 ? -10.597 6.853 14.299 1.00 90.69 95 LYS A C 1
ATOM 739 O O . LYS A 1 95 ? -11.753 7.221 14.152 1.00 90.69 95 LYS A O 1
ATOM 744 N N . ASP A 1 96 ? -9.569 7.690 14.359 1.00 90.44 96 ASP A N 1
ATOM 745 C CA . ASP A 1 96 ? -9.642 9.150 14.218 1.00 90.44 96 ASP A CA 1
ATOM 746 C C . ASP A 1 96 ? -9.617 9.616 12.748 1.00 90.44 96 ASP A C 1
ATOM 748 O O . ASP A 1 96 ? -9.577 10.814 12.484 1.00 90.44 96 ASP A O 1
ATOM 752 N N . GLY A 1 97 ? -9.626 8.683 11.788 1.00 89.19 97 GLY A N 1
ATOM 753 C CA . GLY A 1 97 ? -9.535 8.975 10.357 1.00 89.19 97 GLY A CA 1
ATOM 754 C C . GLY A 1 97 ? -8.111 9.221 9.856 1.00 89.19 97 GLY A C 1
ATOM 755 O O . GLY A 1 97 ? -7.915 9.346 8.650 1.00 89.19 97 GLY A O 1
ATOM 756 N N . THR A 1 98 ? -7.113 9.257 10.745 1.00 92.88 98 THR A N 1
ATOM 757 C CA . THR A 1 98 ? -5.703 9.273 10.343 1.00 92.88 98 THR A CA 1
ATOM 758 C C . THR A 1 98 ? -5.273 7.901 9.839 1.00 92.88 98 THR A C 1
ATOM 760 O O . THR A 1 98 ? -5.961 6.892 10.011 1.00 92.88 98 THR A O 1
ATOM 763 N N . PHE A 1 99 ? -4.101 7.849 9.226 1.00 93.19 99 PHE A N 1
ATOM 764 C CA . PHE A 1 99 ? -3.506 6.623 8.729 1.00 93.19 99 PHE A CA 1
ATOM 765 C C . PHE A 1 99 ? -2.149 6.395 9.374 1.00 93.19 99 PHE A C 1
ATOM 767 O O . PHE A 1 99 ? -1.376 7.332 9.547 1.00 93.19 99 PHE A O 1
ATOM 774 N N . ARG A 1 100 ? -1.831 5.139 9.690 1.00 92.69 100 ARG A N 1
ATOM 775 C CA . ARG A 1 100 ? -0.513 4.723 10.184 1.00 92.69 100 ARG A CA 1
ATOM 776 C C . ARG A 1 100 ? 0.171 3.858 9.141 1.00 92.69 100 ARG A C 1
ATOM 778 O O . ARG A 1 100 ? -0.464 2.965 8.591 1.00 92.69 100 ARG A O 1
ATOM 785 N N . ARG A 1 101 ? 1.467 4.071 8.922 1.00 91.62 101 ARG A N 1
ATOM 786 C CA . ARG A 1 101 ? 2.289 3.183 8.097 1.00 91.62 101 ARG A CA 1
ATOM 787 C C . ARG A 1 101 ? 2.518 1.850 8.811 1.00 91.62 101 ARG A C 1
ATOM 789 O O . ARG A 1 101 ? 3.035 1.823 9.930 1.00 91.62 101 ARG A O 1
ATOM 796 N N . CYS A 1 102 ? 2.164 0.762 8.142 1.00 90.50 102 CYS A N 1
ATOM 797 C CA . CYS A 1 102 ? 2.228 -0.612 8.653 1.00 90.50 102 CYS A CA 1
ATOM 798 C C . CYS A 1 102 ? 3.321 -1.431 7.974 1.00 90.50 102 CYS A C 1
ATOM 800 O O . CYS A 1 102 ? 3.804 -2.403 8.541 1.00 90.50 102 CYS A O 1
ATOM 802 N N . LEU A 1 103 ? 3.683 -1.039 6.755 1.00 91.06 103 LEU A N 1
ATOM 803 C CA . LEU A 1 103 ? 4.718 -1.670 5.958 1.00 91.06 103 LEU A CA 1
ATOM 804 C C . LEU A 1 103 ? 5.512 -0.589 5.233 1.00 91.06 103 LEU A C 1
ATOM 806 O O . LEU A 1 103 ? 4.934 0.381 4.736 1.00 91.06 103 LEU A O 1
ATOM 810 N N . LEU A 1 104 ? 6.822 -0.792 5.161 1.00 90.25 104 LEU A N 1
ATOM 811 C CA . LEU A 1 104 ? 7.727 -0.094 4.263 1.00 90.25 104 LEU A CA 1
ATOM 812 C C . LEU A 1 104 ? 8.659 -1.144 3.659 1.00 90.25 104 LEU A C 1
ATOM 814 O O . LEU A 1 104 ? 9.289 -1.888 4.407 1.00 90.25 104 LEU A O 1
ATOM 818 N N . ALA A 1 105 ? 8.734 -1.207 2.336 1.00 88.88 105 ALA A N 1
ATOM 819 C CA . ALA A 1 105 ? 9.591 -2.141 1.625 1.00 88.88 105 ALA A CA 1
ATOM 820 C C . ALA A 1 105 ? 10.314 -1.437 0.480 1.00 88.88 105 ALA A C 1
ATOM 822 O O . ALA A 1 105 ? 9.741 -0.587 -0.203 1.00 88.88 105 ALA A O 1
ATOM 823 N N . ASP A 1 106 ? 11.559 -1.837 0.270 1.00 87.69 106 ASP A N 1
ATOM 824 C CA . ASP A 1 106 ? 12.367 -1.451 -0.872 1.00 87.69 106 ASP A CA 1
ATOM 825 C C . ASP A 1 106 ? 12.506 -2.673 -1.788 1.00 87.69 106 ASP A C 1
ATOM 827 O O . ASP A 1 106 ? 12.829 -3.769 -1.329 1.00 87.69 106 ASP A O 1
ATOM 831 N N . LEU A 1 107 ? 12.190 -2.498 -3.068 1.00 86.31 107 LEU A N 1
ATOM 832 C CA . LEU A 1 107 ? 12.080 -3.560 -4.061 1.00 86.31 107 LEU A CA 1
ATOM 833 C C . LEU A 1 107 ? 13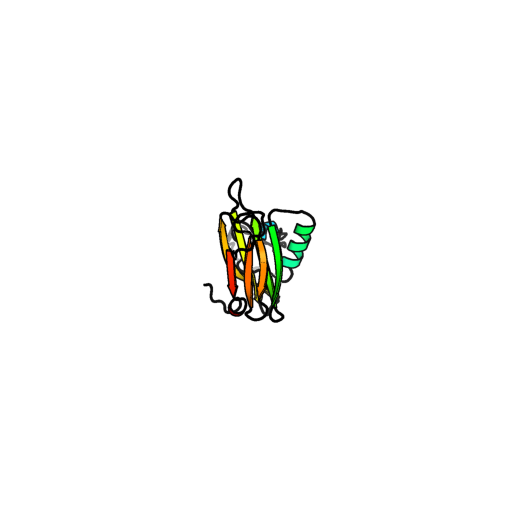.019 -3.272 -5.230 1.00 86.31 107 LEU A C 1
ATOM 835 O O . LEU A 1 107 ? 12.977 -2.192 -5.818 1.00 86.31 107 LEU A O 1
ATOM 839 N N . GLU A 1 108 ? 13.825 -4.260 -5.600 1.00 85.12 108 GLU A N 1
ATOM 840 C CA . GLU A 1 108 ? 14.750 -4.197 -6.732 1.00 85.12 108 GLU A CA 1
ATOM 841 C C . GLU A 1 108 ? 14.249 -5.052 -7.897 1.00 85.12 108 GLU A C 1
ATOM 843 O O . GLU A 1 108 ? 13.734 -6.152 -7.705 1.00 85.12 108 GLU A O 1
ATOM 848 N N . GLY A 1 109 ? 14.414 -4.553 -9.123 1.00 79.25 109 GLY A N 1
ATOM 849 C CA . GLY A 1 109 ? 14.054 -5.283 -10.343 1.00 79.25 109 GLY A CA 1
ATOM 850 C C . GLY A 1 109 ? 12.551 -5.330 -10.631 1.00 79.25 109 GLY A C 1
ATOM 851 O O . GLY A 1 109 ? 12.130 -6.060 -11.526 1.00 79.25 109 GLY A O 1
ATOM 852 N N . VAL A 1 110 ? 11.756 -4.545 -9.900 1.00 82.06 110 VAL A N 1
ATOM 853 C CA . VAL A 1 110 ? 10.294 -4.492 -10.014 1.00 82.06 110 VAL A CA 1
ATOM 854 C C . VAL A 1 110 ? 9.894 -3.252 -10.794 1.00 82.06 110 VAL A C 1
ATOM 856 O O . VAL A 1 110 ? 10.213 -2.124 -10.409 1.00 82.06 110 VAL A O 1
ATOM 859 N N . VAL A 1 111 ? 9.175 -3.448 -11.892 1.00 80.19 111 VAL A N 1
ATOM 860 C CA . VAL A 1 111 ? 8.906 -2.383 -12.864 1.00 80.19 111 VAL A CA 1
ATOM 861 C C . VAL A 1 111 ? 7.509 -1.814 -12.663 1.00 80.19 111 VAL A C 1
ATOM 863 O O . VAL A 1 111 ? 7.355 -0.599 -12.523 1.00 80.19 111 VAL A O 1
ATOM 866 N N . HIS A 1 112 ? 6.486 -2.668 -12.587 1.00 86.31 112 HIS A N 1
ATOM 867 C CA . HIS A 1 112 ? 5.109 -2.233 -12.370 1.00 86.31 112 HIS A CA 1
ATOM 868 C C . HIS A 1 112 ? 4.380 -3.174 -11.414 1.00 86.31 112 HIS A C 1
ATOM 870 O O . HIS A 1 112 ? 4.444 -4.388 -11.573 1.00 86.31 112 HIS A O 1
ATOM 876 N N . LEU A 1 113 ? 3.678 -2.615 -10.428 1.00 89.62 113 LEU A N 1
ATOM 877 C CA . LEU A 1 113 ? 2.980 -3.391 -9.409 1.00 89.62 113 LEU A CA 1
ATOM 878 C C . LEU A 1 113 ? 1.468 -3.288 -9.593 1.00 89.62 113 LEU A C 1
ATOM 880 O O . LEU A 1 113 ? 0.906 -2.198 -9.554 1.00 89.62 113 LEU A O 1
ATOM 884 N N . ALA A 1 114 ? 0.818 -4.440 -9.719 1.00 92.38 114 ALA A N 1
ATOM 885 C CA . ALA A 1 114 ? -0.614 -4.581 -9.519 1.00 92.38 114 ALA A CA 1
ATOM 886 C C . ALA A 1 114 ? -0.897 -4.844 -8.038 1.00 92.38 114 ALA A C 1
ATOM 888 O O . ALA A 1 114 ? -0.250 -5.694 -7.422 1.00 92.38 114 ALA A O 1
ATOM 889 N N . VAL A 1 115 ? -1.899 -4.161 -7.490 1.00 94.88 115 VAL A N 1
ATOM 890 C CA . VAL A 1 115 ? -2.384 -4.386 -6.126 1.00 94.88 115 VAL A CA 1
ATOM 891 C C . VAL A 1 115 ? -3.615 -5.290 -6.173 1.00 94.88 115 VAL A C 1
ATOM 893 O O . VAL A 1 115 ? -4.585 -4.978 -6.860 1.00 94.88 115 VAL A O 1
ATOM 896 N N . ALA A 1 116 ? -3.591 -6.398 -5.436 1.00 94.50 116 ALA A N 1
ATOM 897 C CA . ALA A 1 116 ? -4.715 -7.320 -5.295 1.00 94.50 116 ALA A CA 1
ATOM 898 C C . ALA A 1 116 ? -4.960 -7.650 -3.819 1.00 94.50 116 ALA A C 1
ATOM 900 O O . ALA A 1 116 ? -4.032 -7.645 -3.016 1.00 94.50 116 ALA A O 1
ATOM 901 N N . VAL A 1 117 ? -6.207 -7.958 -3.458 1.00 95.50 117 VAL A N 1
ATOM 902 C CA . VAL A 1 117 ? -6.551 -8.476 -2.127 1.00 95.50 117 VAL A CA 1
ATOM 903 C C . VAL A 1 117 ? -7.362 -9.749 -2.277 1.00 95.50 117 VAL A C 1
ATOM 905 O O . VAL A 1 117 ? -8.347 -9.764 -3.014 1.00 95.50 117 VAL A O 1
ATOM 908 N N . ASP A 1 118 ? -6.984 -10.795 -1.546 1.00 94.19 118 ASP A N 1
ATOM 909 C CA . ASP A 1 118 ? -7.843 -11.957 -1.346 1.00 94.19 118 ASP A CA 1
ATOM 910 C C . ASP A 1 118 ? -8.943 -11.606 -0.324 1.00 94.19 118 ASP A C 1
ATOM 912 O O . ASP A 1 118 ? -8.650 -11.441 0.866 1.00 94.19 118 ASP A O 1
ATOM 916 N N . PRO A 1 119 ? -10.221 -11.516 -0.740 1.00 92.00 119 PRO A N 1
ATOM 917 C CA . PRO A 1 119 ? -11.310 -11.108 0.142 1.00 92.00 119 PRO A CA 1
ATOM 918 C C . PRO A 1 119 ? -11.629 -12.137 1.234 1.00 92.00 119 PRO A C 1
ATOM 920 O O . PRO A 1 119 ? -12.329 -11.804 2.186 1.00 92.00 119 PRO A O 1
ATOM 923 N N . ARG A 1 120 ? -11.157 -13.386 1.110 1.00 93.50 120 ARG A N 1
ATOM 924 C CA . ARG A 1 120 ? -11.400 -14.443 2.103 1.00 93.50 120 ARG A CA 1
ATOM 925 C C . ARG A 1 120 ? -10.395 -14.396 3.242 1.00 93.50 120 ARG A C 1
ATOM 927 O O . ARG A 1 120 ? -10.756 -14.667 4.382 1.00 93.50 120 ARG A O 1
ATOM 934 N N . THR A 1 121 ? -9.140 -14.101 2.922 1.00 92.81 121 THR A N 1
ATOM 935 C CA . THR A 1 121 ? -8.029 -14.158 3.881 1.00 92.81 121 THR A CA 1
ATOM 936 C C . THR A 1 121 ? -7.552 -12.777 4.319 1.00 92.81 121 THR A C 1
ATOM 938 O O . THR A 1 121 ? -6.870 -12.668 5.336 1.00 92.81 121 THR A O 1
ATOM 941 N N . GLY A 1 122 ? -7.898 -11.722 3.578 1.00 93.19 122 GLY A N 1
ATOM 942 C CA . GLY A 1 122 ? -7.363 -10.378 3.783 1.00 93.19 122 GLY A CA 1
ATOM 943 C C . GLY A 1 122 ? -5.903 -10.242 3.368 1.00 93.19 122 GLY A C 1
ATOM 944 O O . GLY A 1 122 ? -5.228 -9.321 3.825 1.00 93.19 122 GLY A O 1
ATOM 945 N N . MET A 1 123 ? -5.388 -11.159 2.547 1.00 96.38 123 MET A N 1
ATOM 946 C CA . MET A 1 123 ? -4.025 -11.071 2.041 1.00 96.38 123 MET A CA 1
ATOM 947 C C . MET A 1 123 ? -3.948 -10.019 0.934 1.00 96.38 123 MET A C 1
ATOM 949 O O . MET A 1 123 ? -4.536 -10.194 -0.130 1.00 96.38 123 MET A O 1
ATOM 953 N N . LEU A 1 124 ? -3.223 -8.933 1.189 1.00 96.38 124 LEU A N 1
ATOM 954 C CA . LEU A 1 124 ? -2.771 -7.989 0.174 1.00 96.38 124 LEU A CA 1
ATOM 955 C C . LEU A 1 124 ? -1.603 -8.613 -0.584 1.00 96.38 124 LEU A C 1
ATOM 957 O O . LEU A 1 124 ? -0.644 -9.062 0.035 1.00 96.38 124 LEU A O 1
ATOM 961 N N . GLU A 1 125 ? -1.651 -8.583 -1.906 1.00 96.25 125 GLU A N 1
ATOM 962 C CA . GLU A 1 125 ? -0.581 -9.039 -2.782 1.00 96.25 125 GLU A CA 1
ATOM 963 C C . GLU A 1 125 ? -0.191 -7.927 -3.752 1.00 96.25 125 GLU A C 1
ATOM 965 O O . GLU A 1 125 ? -1.038 -7.317 -4.407 1.00 96.25 125 GLU A O 1
ATOM 970 N N . LEU A 1 126 ? 1.112 -7.698 -3.865 1.00 94.69 126 LEU A N 1
ATOM 971 C CA . LEU A 1 126 ? 1.711 -6.850 -4.882 1.00 94.69 126 LEU A CA 1
ATOM 972 C C . LEU A 1 126 ? 2.336 -7.760 -5.928 1.00 94.69 126 LEU A C 1
ATOM 974 O O . LEU A 1 126 ? 3.235 -8.546 -5.617 1.00 94.69 126 LEU A O 1
ATOM 978 N N . ARG A 1 127 ? 1.831 -7.682 -7.157 1.00 94.00 127 ARG A N 1
ATOM 979 C CA . ARG A 1 127 ? 2.222 -8.570 -8.253 1.00 94.00 127 ARG A CA 1
ATOM 980 C C . ARG A 1 127 ? 2.923 -7.790 -9.349 1.00 94.00 127 ARG A C 1
ATOM 982 O O . ARG A 1 127 ? 2.456 -6.720 -9.724 1.00 94.00 127 ARG A O 1
ATOM 989 N N . GLU A 1 128 ? 4.009 -8.330 -9.889 1.00 90.38 128 GLU A N 1
ATOM 990 C CA . GLU A 1 128 ? 4.664 -7.718 -11.047 1.00 90.38 128 GLU A CA 1
ATOM 991 C C . GLU A 1 128 ? 3.720 -7.767 -12.254 1.00 90.38 128 GLU A C 1
ATOM 993 O O . GLU A 1 128 ? 3.125 -8.802 -12.556 1.00 90.38 128 GLU A O 1
ATOM 998 N N . GLN A 1 129 ? 3.566 -6.652 -12.956 1.00 89.94 129 GLN A N 1
ATOM 999 C CA . GLN A 1 129 ? 2.641 -6.525 -14.080 1.00 89.94 129 GLN A CA 1
ATOM 1000 C C . GLN A 1 129 ? 3.333 -6.064 -15.366 1.00 89.94 129 GLN A C 1
ATOM 1002 O O . GLN A 1 129 ? 2.740 -6.177 -16.447 1.00 89.94 129 GLN A O 1
ATOM 1007 N N . ALA A 1 130 ? 4.588 -5.610 -15.302 1.00 86.06 130 ALA A N 1
ATOM 1008 C CA . ALA A 1 130 ? 5.336 -5.309 -16.508 1.00 86.06 130 ALA A CA 1
ATOM 1009 C C . ALA A 1 130 ? 5.553 -6.569 -17.349 1.00 86.06 130 ALA A C 1
ATOM 1011 O O . ALA A 1 130 ? 5.428 -7.708 -16.893 1.00 86.06 130 ALA A O 1
ATOM 1012 N N . ASN A 1 131 ? 5.874 -6.357 -18.621 1.00 82.94 131 ASN A N 1
ATOM 1013 C CA . ASN A 1 131 ? 6.187 -7.441 -19.535 1.00 82.94 131 ASN A CA 1
ATOM 1014 C C . ASN A 1 131 ? 7.591 -7.998 -19.245 1.00 82.94 131 ASN A C 1
ATOM 1016 O O . ASN A 1 131 ? 8.548 -7.694 -19.951 1.00 82.94 131 ASN A O 1
ATOM 1020 N N . SER A 1 132 ? 7.708 -8.769 -18.166 1.00 81.06 132 SER A N 1
ATOM 1021 C CA . SER A 1 132 ? 8.938 -9.403 -17.696 1.00 81.06 132 SER A CA 1
ATOM 1022 C C . SER A 1 132 ? 8.711 -10.902 -17.444 1.00 81.06 132 SER A C 1
ATOM 1024 O O . SER A 1 132 ? 7.561 -11.346 -17.367 1.00 81.06 132 SER A O 1
ATOM 1026 N N . PRO A 1 133 ? 9.779 -11.701 -17.258 1.00 85.12 133 PRO A N 1
ATOM 1027 C CA . PRO A 1 133 ? 9.652 -13.106 -16.857 1.00 85.12 133 PRO A CA 1
ATOM 1028 C C . PRO A 1 133 ? 8.918 -13.314 -15.523 1.00 85.12 133 PRO A C 1
ATOM 1030 O O . PRO A 1 133 ? 8.444 -14.413 -15.254 1.00 85.12 133 PRO A O 1
ATOM 1033 N N . LEU A 1 134 ? 8.823 -12.270 -14.692 1.00 85.38 134 LEU A N 1
ATOM 1034 C CA . LEU A 1 134 ? 8.161 -12.298 -13.388 1.00 85.38 134 LEU A CA 1
ATOM 1035 C C . LEU A 1 134 ? 6.698 -11.842 -13.451 1.00 85.38 134 LEU A C 1
ATOM 1037 O O . LEU A 1 134 ? 6.049 -11.757 -12.413 1.00 85.38 134 LEU A O 1
ATOM 1041 N N . LYS A 1 135 ? 6.154 -11.547 -14.638 1.00 90.31 135 LYS A N 1
ATOM 1042 C CA . LYS A 1 135 ? 4.771 -11.080 -14.782 1.00 90.31 135 LYS A CA 1
ATOM 1043 C C . LYS A 1 135 ? 3.783 -12.025 -14.086 1.00 90.31 135 LYS A C 1
ATOM 1045 O O . LYS A 1 135 ? 3.715 -13.214 -14.380 1.00 90.31 135 LYS A O 1
ATOM 1050 N N . GLY A 1 136 ? 2.982 -11.466 -13.187 1.00 88.50 136 GLY A N 1
ATOM 1051 C CA . GLY A 1 136 ? 1.988 -12.157 -12.369 1.00 88.50 136 GLY A CA 1
ATOM 1052 C C . GLY A 1 136 ? 2.529 -12.738 -11.059 1.00 88.50 136 GLY A C 1
ATOM 1053 O O . GLY A 1 136 ? 1.720 -13.106 -10.201 1.00 88.50 136 GLY A O 1
ATOM 1054 N N . ALA A 1 137 ? 3.851 -12.800 -10.872 1.00 91.12 137 ALA A N 1
ATOM 1055 C CA . ALA A 1 137 ? 4.461 -13.284 -9.639 1.00 91.12 137 ALA A CA 1
ATOM 1056 C C . ALA A 1 137 ? 4.131 -12.354 -8.468 1.00 91.12 137 ALA A C 1
ATOM 1058 O O . ALA A 1 137 ? 4.122 -11.131 -8.615 1.00 91.12 137 ALA A O 1
ATOM 1059 N N . VAL A 1 138 ? 3.873 -12.946 -7.301 1.00 93.44 138 VAL A N 1
ATOM 1060 C CA . VAL A 1 138 ? 3.731 -12.201 -6.047 1.00 93.44 138 VAL A CA 1
ATOM 1061 C C . VAL A 1 138 ? 5.121 -11.759 -5.608 1.00 93.44 138 VAL A C 1
ATOM 1063 O O . VAL A 1 138 ? 5.980 -12.590 -5.330 1.00 93.44 138 VAL A O 1
ATOM 1066 N N . ILE A 1 139 ? 5.329 -10.448 -5.566 1.00 92.81 139 ILE A N 1
ATOM 1067 C CA . ILE A 1 139 ? 6.574 -9.817 -5.121 1.00 92.81 139 ILE A CA 1
ATOM 1068 C C . ILE A 1 139 ? 6.532 -9.575 -3.615 1.00 92.81 139 ILE A C 1
ATOM 1070 O O . ILE A 1 139 ? 7.527 -9.747 -2.917 1.00 92.81 139 ILE A O 1
ATOM 1074 N N . LEU A 1 140 ? 5.363 -9.182 -3.109 1.00 92.88 140 LEU A N 1
ATOM 1075 C CA . LEU A 1 140 ? 5.139 -8.923 -1.697 1.00 92.88 140 LEU A CA 1
ATOM 1076 C C . LEU A 1 140 ? 3.724 -9.343 -1.316 1.00 92.88 140 LEU A C 1
ATOM 1078 O O . LEU A 1 140 ? 2.775 -9.069 -2.048 1.00 92.88 140 LEU A O 1
ATOM 1082 N N . SER A 1 141 ? 3.583 -9.962 -0.147 1.00 94.06 141 SER A N 1
ATOM 1083 C CA . SER A 1 141 ? 2.292 -10.289 0.454 1.00 94.06 141 SER A CA 1
ATOM 1084 C C . SER A 1 141 ? 2.212 -9.754 1.880 1.00 94.06 141 SER A C 1
ATOM 1086 O O . SER A 1 141 ? 3.178 -9.870 2.634 1.00 94.06 141 SER A O 1
ATOM 1088 N N . PHE A 1 142 ? 1.066 -9.204 2.269 1.00 93.25 142 PHE A N 1
ATOM 1089 C CA . PHE A 1 142 ? 0.854 -8.621 3.589 1.00 93.25 142 PHE A CA 1
ATOM 1090 C C . PHE A 1 142 ? -0.569 -8.883 4.089 1.00 93.25 142 PHE A C 1
ATOM 1092 O O . PHE A 1 142 ? -1.544 -8.623 3.393 1.00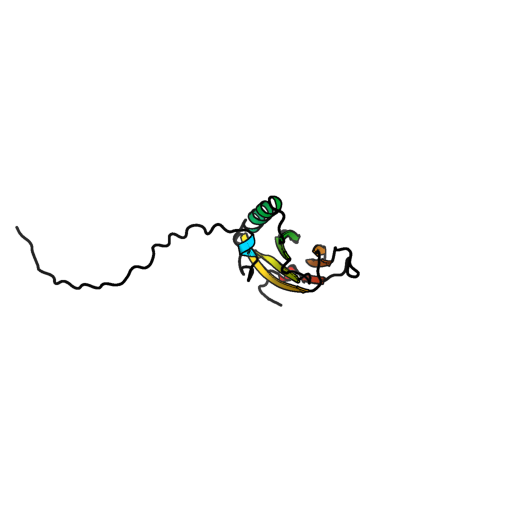 93.25 142 PHE A O 1
ATOM 1099 N N . ASN A 1 143 ? -0.712 -9.383 5.315 1.00 94.00 143 ASN A N 1
ATOM 1100 C CA . ASN A 1 143 ? -2.026 -9.694 5.873 1.00 94.00 143 ASN A CA 1
ATOM 1101 C C . ASN A 1 143 ? -2.679 -8.432 6.468 1.00 94.00 143 ASN A C 1
ATOM 1103 O O . ASN A 1 143 ? -2.251 -7.914 7.500 1.00 94.00 143 ASN A O 1
ATOM 1107 N N . LEU A 1 144 ? -3.762 -7.952 5.855 1.00 92.75 144 LEU A N 1
ATOM 1108 C CA . LEU A 1 144 ? -4.457 -6.735 6.288 1.00 92.75 144 LEU A CA 1
ATOM 1109 C C . LEU A 1 144 ? -5.131 -6.874 7.659 1.00 92.75 144 LEU A C 1
ATOM 1111 O O . LEU A 1 144 ? -5.372 -5.869 8.327 1.00 92.75 144 LEU A O 1
ATOM 1115 N N . ASN A 1 145 ? -5.373 -8.099 8.134 1.00 89.25 145 ASN A N 1
ATOM 1116 C CA . ASN A 1 145 ? -5.915 -8.322 9.475 1.00 89.25 145 ASN A CA 1
ATOM 1117 C C . ASN A 1 145 ? -4.914 -7.943 10.582 1.00 89.25 145 ASN A C 1
ATOM 1119 O O . ASN A 1 145 ? -5.336 -7.606 11.687 1.00 89.25 145 ASN A O 1
ATOM 1123 N N . VAL A 1 146 ? -3.602 -7.954 10.299 1.00 85.06 146 VAL A N 1
ATOM 1124 C CA . VAL A 1 146 ? -2.567 -7.528 11.263 1.00 85.06 146 VAL A CA 1
ATOM 1125 C C . VAL A 1 146 ? -2.140 -6.071 11.082 1.00 85.06 146 VAL A C 1
ATOM 1127 O O . VAL A 1 146 ? -1.545 -5.488 11.983 1.00 85.06 146 VAL A O 1
ATOM 1130 N N . ALA A 1 147 ? -2.512 -5.433 9.969 1.00 73.88 147 ALA A N 1
ATOM 1131 C CA . ALA A 1 147 ? -2.108 -4.068 9.630 1.00 73.88 147 ALA A CA 1
ATOM 1132 C C . ALA A 1 147 ? -2.534 -2.996 10.657 1.00 73.88 147 ALA A C 1
ATOM 1134 O O . ALA A 1 147 ? -1.942 -1.922 10.712 1.00 73.88 147 ALA A O 1
ATOM 1135 N N . GLY A 1 148 ? -3.512 -3.286 11.516 1.00 58.22 148 GLY A N 1
ATOM 1136 C CA . GLY A 1 148 ? -3.985 -2.381 12.568 1.00 58.22 148 GLY A CA 1
ATOM 1137 C C . GLY A 1 148 ? -3.524 -2.717 13.990 1.00 58.22 148 GLY A C 1
ATOM 1138 O O . GLY A 1 148 ? -3.859 -1.975 14.910 1.00 58.22 148 GLY A O 1
ATOM 1139 N N . THR A 1 149 ? -2.789 -3.814 14.211 1.00 61.09 149 THR A N 1
ATOM 1140 C CA . THR A 1 149 ? -2.457 -4.287 15.574 1.00 61.09 149 THR A CA 1
ATOM 1141 C C . THR A 1 149 ? -1.211 -3.626 16.162 1.00 61.09 149 THR A C 1
ATOM 1143 O O . THR A 1 149 ? -0.912 -3.803 17.339 1.00 61.09 149 THR A O 1
ATOM 1146 N N . GLY A 1 150 ? -0.486 -2.834 15.367 1.00 51.78 150 GLY A N 1
ATOM 1147 C CA . GLY A 1 150 ? 0.734 -2.157 15.800 1.00 51.78 150 GLY A CA 1
ATOM 1148 C C . GLY A 1 150 ? 1.962 -3.061 15.895 1.00 51.78 150 GLY A C 1
ATOM 1149 O O . GLY A 1 150 ? 3.020 -2.562 16.273 1.00 51.78 150 GLY A O 1
ATOM 1150 N N . MET A 1 151 ? 1.843 -4.337 15.515 1.00 42.69 151 MET A N 1
ATOM 1151 C CA . MET A 1 151 ? 2.993 -5.205 15.299 1.00 42.69 151 MET A CA 1
ATOM 1152 C C . MET A 1 151 ? 3.574 -4.889 13.921 1.00 42.69 151 MET A C 1
ATOM 1154 O O . MET A 1 151 ? 2.965 -5.191 12.897 1.00 42.69 151 MET A O 1
ATOM 1158 N N . SER A 1 152 ? 4.725 -4.214 13.910 1.00 38.94 152 SER A N 1
ATOM 1159 C CA . SER A 1 152 ? 5.606 -4.280 12.746 1.00 38.94 152 SER A CA 1
ATOM 1160 C C . SER A 1 152 ? 6.085 -5.731 12.636 1.00 38.94 152 SER A C 1
ATOM 1162 O O . SER A 1 152 ? 6.404 -6.301 13.684 1.00 38.94 152 SER A O 1
ATOM 1164 N N . PRO A 1 153 ? 6.101 -6.343 11.441 1.00 44.88 153 PRO A N 1
ATOM 1165 C CA . PRO A 1 153 ? 6.894 -7.549 11.235 1.00 44.88 153 PRO A CA 1
ATOM 1166 C C . PRO A 1 153 ? 8.369 -7.287 11.566 1.00 44.88 153 PRO A C 1
ATOM 1168 O O . PRO A 1 153 ? 8.798 -6.106 11.474 1.00 44.88 153 PRO A O 1
#